Protein AF-A0A3D2U9Y8-F1 (afdb_monomer_lite)

Foldseek 3Di:
DQPDDLPVVLVVLVVVLVVVVVVLVVCCVVVVDPVNVCCCVPPVVPSVVVSVVVSVVSVVVSVVSVVVVVVVVVVVD

Secondary structure (DSSP, 8-state):
--S--HHHHHHHHHHHHHHHHHHHHHHTTT--SHHHHHHIIIIITTHHHHHHHHHHHHHHHHHHHHHHHHHHHHHT-

Radius of gyration: 18.93 Å; chains: 1; bounding box: 35×18×56 Å

pLDDT: mean 90.95, std 12.09, range [41.38, 98.25]

Sequence (77 aa):
MTVADLHTGAAQLTDALVQLEASWGRVRPAWNDETSRHFEAEHLAAISPTIRMTLDAVNRLADVLARAERECQDEER

Structure (mmCIF, N/CA/C/O backbone):
data_AF-A0A3D2U9Y8-F1
#
_entry.id   AF-A0A3D2U9Y8-F1
#
loop_
_atom_site.group_PDB
_atom_site.id
_atom_site.type_symbol
_atom_site.label_atom_id
_atom_site.label_alt_id
_atom_site.label_comp_id
_atom_site.label_asym_id
_atom_site.label_entity_id
_atom_site.label_seq_id
_atom_site.pdbx_PDB_ins_code
_atom_site.Cartn_x
_atom_site.Cartn_y
_atom_site.Cartn_z
_atom_site.occupancy
_atom_site.B_iso_or_equiv
_atom_site.auth_seq_id
_atom_site.auth_comp_id
_atom_site.auth_asym_id
_atom_site.auth_atom_id
_atom_site.pdbx_PDB_model_num
ATOM 1 N N . MET A 1 1 ? -18.110 -5.634 20.786 1.00 41.38 1 MET A N 1
ATOM 2 C CA . MET A 1 1 ? -18.640 -5.250 19.455 1.00 41.38 1 MET A CA 1
ATOM 3 C C . MET A 1 1 ? -17.468 -4.600 18.761 1.00 41.38 1 MET A C 1
ATOM 5 O O . MET A 1 1 ? -17.082 -3.537 19.215 1.00 41.38 1 MET A O 1
ATOM 9 N N . THR A 1 2 ? -16.848 -5.222 17.755 1.00 54.41 2 THR A N 1
ATOM 10 C CA . THR A 1 2 ? -15.631 -4.656 17.150 1.00 54.41 2 THR A CA 1
ATOM 11 C C . THR A 1 2 ? -15.971 -3.330 16.472 1.00 54.41 2 THR A C 1
ATOM 13 O O . THR A 1 2 ? -16.664 -3.300 15.459 1.00 54.41 2 THR A O 1
ATOM 16 N N . VAL A 1 3 ? -15.526 -2.230 17.079 1.00 60.81 3 VAL A N 1
ATOM 17 C CA . VAL A 1 3 ? -15.902 -0.852 16.721 1.00 60.81 3 VAL A CA 1
ATOM 18 C C . VAL A 1 3 ? -15.485 -0.475 15.288 1.00 60.81 3 VAL A C 1
ATOM 20 O O . VAL A 1 3 ? -16.134 0.363 14.668 1.00 60.81 3 VAL A O 1
ATOM 23 N N . ALA A 1 4 ? -14.455 -1.120 14.730 1.00 70.06 4 ALA A N 1
ATOM 24 C CA . ALA A 1 4 ? -14.080 -1.037 13.317 1.00 70.06 4 ALA A CA 1
ATOM 25 C C . ALA A 1 4 ? -13.182 -2.227 12.920 1.00 70.06 4 ALA A C 1
ATOM 27 O O . ALA A 1 4 ? -12.292 -2.599 13.685 1.00 70.06 4 ALA A O 1
ATOM 28 N N . ASP A 1 5 ? -13.366 -2.800 11.721 1.00 83.25 5 ASP A N 1
ATOM 29 C CA . ASP A 1 5 ? -12.426 -3.783 11.152 1.00 83.25 5 ASP A CA 1
ATOM 30 C C . ASP A 1 5 ? -11.308 -3.073 10.376 1.00 83.25 5 ASP A C 1
ATOM 32 O O . ASP A 1 5 ? -11.368 -2.866 9.163 1.00 83.25 5 ASP A O 1
ATOM 36 N N . LEU A 1 6 ? -10.284 -2.664 11.119 1.00 87.00 6 LEU A N 1
ATOM 37 C CA . LEU A 1 6 ? -9.098 -2.006 10.576 1.00 87.00 6 LEU A CA 1
ATOM 38 C C . LEU A 1 6 ? -8.041 -3.001 10.070 1.00 87.00 6 LEU A C 1
ATOM 40 O O . LEU A 1 6 ? -7.209 -2.652 9.230 1.00 87.00 6 LEU A O 1
ATOM 44 N N . HIS A 1 7 ? -8.084 -4.245 10.551 1.00 87.19 7 HIS A N 1
ATOM 45 C CA . HIS A 1 7 ? -7.100 -5.271 10.220 1.00 87.19 7 HIS A CA 1
ATOM 46 C C . HIS A 1 7 ? -7.266 -5.774 8.789 1.00 87.19 7 HIS A C 1
ATOM 48 O O . HIS A 1 7 ? -6.271 -5.904 8.074 1.00 87.19 7 HIS A O 1
ATOM 54 N N . THR A 1 8 ? -8.504 -5.999 8.343 1.00 92.06 8 THR A N 1
ATOM 55 C CA . THR A 1 8 ? -8.765 -6.445 6.968 1.00 92.06 8 THR A CA 1
ATOM 56 C C . THR A 1 8 ? -8.290 -5.410 5.947 1.00 92.06 8 THR A C 1
ATOM 58 O O . THR A 1 8 ? -7.611 -5.761 4.983 1.00 92.06 8 THR A O 1
ATOM 61 N N . GLY A 1 9 ? -8.574 -4.123 6.176 1.00 91.88 9 GLY A N 1
ATOM 62 C CA . GLY A 1 9 ? -8.107 -3.047 5.295 1.00 91.88 9 GLY A CA 1
ATOM 63 C C . GLY A 1 9 ? -6.579 -2.922 5.269 1.00 91.88 9 GLY A C 1
ATOM 64 O O . GLY A 1 9 ? -5.986 -2.788 4.199 1.00 91.88 9 GLY A O 1
ATOM 65 N N . ALA A 1 10 ? -5.924 -3.032 6.429 1.00 94.19 10 ALA A N 1
ATOM 66 C CA . ALA A 1 10 ? -4.463 -3.017 6.524 1.00 94.19 10 ALA A CA 1
ATOM 67 C C . ALA A 1 10 ? -3.809 -4.195 5.777 1.00 94.19 10 ALA A C 1
ATOM 69 O O . ALA A 1 10 ? -2.806 -4.011 5.079 1.00 94.19 10 ALA A O 1
ATOM 70 N N . ALA A 1 11 ? -4.396 -5.392 5.872 1.00 94.94 11 ALA A N 1
ATOM 71 C CA . ALA A 1 11 ? -3.935 -6.566 5.136 1.00 94.94 11 ALA A CA 1
ATOM 72 C C . ALA A 1 11 ? -4.063 -6.357 3.619 1.00 94.94 11 ALA A C 1
ATOM 74 O O . ALA A 1 11 ? -3.092 -6.544 2.891 1.00 94.94 11 ALA A O 1
ATOM 75 N N . GLN A 1 12 ? -5.211 -5.859 3.150 1.00 96.38 12 GLN A N 1
ATOM 76 C CA . GLN A 1 12 ? -5.429 -5.572 1.728 1.00 96.38 12 GLN A CA 1
ATOM 77 C C . GLN A 1 12 ? -4.443 -4.535 1.171 1.00 96.38 12 GLN A C 1
ATOM 79 O O . GLN A 1 12 ? -3.926 -4.711 0.069 1.00 96.38 12 GLN A O 1
ATOM 84 N N . LEU A 1 13 ? -4.149 -3.467 1.924 1.00 96.62 13 LEU A N 1
ATOM 85 C CA . LEU A 1 13 ? -3.148 -2.470 1.525 1.00 96.62 13 LEU A CA 1
ATOM 86 C C . LEU A 1 13 ? -1.740 -3.070 1.437 1.00 96.62 13 LEU A C 1
ATOM 88 O O . LEU A 1 13 ? -0.988 -2.749 0.516 1.00 96.62 13 LEU A O 1
ATOM 92 N N . THR A 1 14 ? -1.396 -3.953 2.375 1.00 97.00 14 THR A N 1
ATOM 93 C CA . THR A 1 14 ? -0.109 -4.657 2.379 1.00 97.00 14 THR A CA 1
ATOM 94 C C . THR A 1 14 ? 0.020 -5.559 1.153 1.00 97.00 14 THR A C 1
ATOM 96 O O . THR A 1 14 ? 1.010 -5.471 0.425 1.00 97.00 14 THR A O 1
ATOM 99 N N . ASP A 1 15 ? -1.004 -6.363 0.868 1.00 98.00 15 ASP A N 1
ATOM 100 C CA . ASP A 1 15 ? -1.026 -7.258 -0.290 1.00 98.00 15 ASP A CA 1
ATOM 101 C C . ASP A 1 15 ? -0.946 -6.483 -1.611 1.00 98.00 15 ASP A C 1
ATOM 103 O O . ASP A 1 15 ? -0.191 -6.855 -2.513 1.00 98.00 15 ASP A O 1
ATOM 107 N N . ALA A 1 16 ? -1.680 -5.372 -1.725 1.00 97.81 16 ALA A N 1
ATOM 108 C CA . ALA A 1 16 ? -1.649 -4.517 -2.907 1.00 97.81 16 ALA A CA 1
ATOM 109 C C . ALA A 1 16 ? -0.257 -3.908 -3.146 1.00 97.81 16 ALA A C 1
ATOM 111 O O . ALA A 1 16 ? 0.206 -3.871 -4.288 1.00 97.81 16 ALA A O 1
ATOM 112 N N . LEU A 1 17 ? 0.438 -3.477 -2.085 1.00 97.56 17 LEU A N 1
ATOM 113 C CA . LEU A 1 17 ? 1.805 -2.963 -2.193 1.00 97.56 17 LEU A CA 1
ATOM 114 C C . LEU A 1 17 ? 2.776 -4.049 -2.677 1.00 97.56 17 LEU A C 1
ATOM 116 O O . LEU A 1 17 ? 3.550 -3.804 -3.602 1.00 97.56 17 LEU A O 1
ATOM 120 N N . VAL A 1 18 ? 2.686 -5.264 -2.128 1.00 98.00 18 VAL A N 1
ATOM 121 C CA . VAL A 1 18 ? 3.501 -6.409 -2.573 1.00 98.00 18 VAL A CA 1
ATOM 122 C C . VAL A 1 18 ? 3.253 -6.719 -4.052 1.00 98.00 18 VAL A C 1
ATOM 124 O O . VAL A 1 18 ? 4.196 -6.933 -4.819 1.00 98.00 18 VAL A O 1
ATOM 127 N N . GLN A 1 19 ? 1.991 -6.716 -4.487 1.00 98.25 19 GLN A N 1
ATOM 128 C CA . GLN A 1 19 ? 1.641 -6.948 -5.890 1.00 98.25 19 GLN A CA 1
ATOM 129 C C . GLN A 1 19 ? 2.177 -5.851 -6.814 1.00 98.25 19 GLN A C 1
ATOM 131 O O . GLN A 1 19 ? 2.641 -6.163 -7.916 1.00 98.25 19 GLN A O 1
ATOM 136 N N . LEU A 1 20 ? 2.137 -4.589 -6.381 1.00 97.31 20 LEU A N 1
ATOM 137 C CA . LEU A 1 20 ? 2.691 -3.462 -7.125 1.00 97.31 20 LEU A CA 1
ATOM 138 C C . LEU A 1 20 ? 4.206 -3.608 -7.295 1.00 97.31 20 LEU A C 1
ATOM 140 O O . LEU A 1 20 ? 4.694 -3.570 -8.424 1.00 97.31 20 LEU A O 1
ATOM 144 N N . GLU A 1 21 ? 4.936 -3.837 -6.202 1.00 96.44 21 GLU A N 1
ATOM 145 C CA . GLU A 1 21 ? 6.395 -4.000 -6.212 1.00 96.44 21 GLU A CA 1
ATOM 146 C C . GLU A 1 21 ? 6.817 -5.184 -7.095 1.00 96.44 21 GLU A C 1
ATOM 148 O O . GLU A 1 21 ? 7.711 -5.057 -7.937 1.00 96.44 21 GLU A O 1
ATOM 153 N N . ALA A 1 22 ? 6.117 -6.317 -6.988 1.00 97.88 22 ALA A N 1
ATOM 154 C CA . ALA A 1 22 ? 6.365 -7.482 -7.831 1.00 97.88 22 ALA A CA 1
ATOM 155 C C . ALA A 1 22 ? 6.078 -7.203 -9.315 1.00 97.88 22 ALA A C 1
ATOM 157 O O . ALA A 1 22 ? 6.823 -7.644 -10.191 1.00 97.88 22 ALA A O 1
ATOM 158 N N . SER A 1 23 ? 4.996 -6.483 -9.619 1.00 97.56 23 SER A N 1
ATOM 159 C CA . SER A 1 23 ? 4.623 -6.152 -10.998 1.00 97.56 23 SER A CA 1
ATOM 160 C C . SER A 1 23 ? 5.608 -5.176 -11.627 1.00 97.56 23 SER A C 1
ATOM 162 O O . SER A 1 23 ? 6.049 -5.403 -12.754 1.00 97.56 23 SER A O 1
ATOM 164 N N . TRP A 1 24 ? 6.028 -4.155 -10.880 1.00 96.94 24 TRP A N 1
ATOM 165 C CA . TRP A 1 24 ? 7.067 -3.231 -11.316 1.00 96.94 24 TRP A CA 1
ATOM 166 C C . TRP A 1 24 ? 8.398 -3.951 -11.553 1.00 96.94 24 TRP A C 1
ATOM 168 O O . TRP A 1 24 ? 9.003 -3.794 -12.613 1.00 96.94 24 TRP A O 1
ATOM 178 N N . GLY A 1 25 ? 8.803 -4.836 -10.634 1.00 96.12 25 GLY A N 1
ATOM 179 C CA . GLY A 1 25 ? 10.010 -5.652 -10.774 1.00 96.12 25 GLY A CA 1
ATOM 180 C C . GLY A 1 25 ? 10.023 -6.544 -12.022 1.00 96.12 25 GLY A C 1
ATOM 181 O O . GLY A 1 25 ? 11.088 -6.772 -12.592 1.00 96.12 25 GLY A O 1
ATOM 182 N N . ARG A 1 26 ? 8.855 -7.009 -12.492 1.00 97.50 26 ARG A N 1
ATOM 183 C CA . ARG A 1 26 ? 8.730 -7.771 -13.750 1.00 97.50 26 ARG A CA 1
ATOM 184 C C . ARG A 1 26 ? 8.819 -6.898 -15.002 1.00 97.50 26 ARG A C 1
ATOM 186 O O . ARG A 1 26 ? 9.331 -7.361 -16.016 1.00 97.50 26 ARG A O 1
ATOM 193 N N . VAL A 1 27 ? 8.300 -5.673 -14.952 1.00 96.94 27 VAL A N 1
ATOM 194 C CA . VAL A 1 27 ? 8.223 -4.773 -16.116 1.00 96.94 27 VAL A CA 1
ATOM 195 C C . VAL A 1 27 ? 9.532 -4.014 -16.332 1.00 96.94 27 VAL A C 1
ATOM 197 O O . VAL A 1 27 ? 9.990 -3.886 -17.467 1.00 96.94 27 VAL A O 1
ATOM 200 N N . ARG A 1 28 ? 10.174 -3.565 -15.251 1.00 95.38 28 ARG A N 1
ATOM 201 C CA . ARG A 1 28 ? 11.379 -2.723 -15.274 1.00 95.38 28 ARG A CA 1
ATOM 202 C C . ARG A 1 28 ? 12.548 -3.262 -16.124 1.00 95.38 28 ARG A C 1
ATOM 204 O O . ARG A 1 28 ? 13.216 -2.446 -16.748 1.00 95.38 28 ARG A O 1
ATOM 211 N N . PRO A 1 29 ? 12.824 -4.580 -16.220 1.00 95.81 29 PRO A N 1
ATOM 212 C CA . PRO A 1 29 ? 13.876 -5.090 -17.105 1.00 95.81 29 PRO A CA 1
ATOM 213 C C . PRO A 1 29 ? 13.591 -4.866 -18.596 1.00 95.81 29 PRO A C 1
ATOM 215 O O . PRO A 1 29 ? 14.525 -4.647 -19.363 1.00 95.81 29 PRO A O 1
AT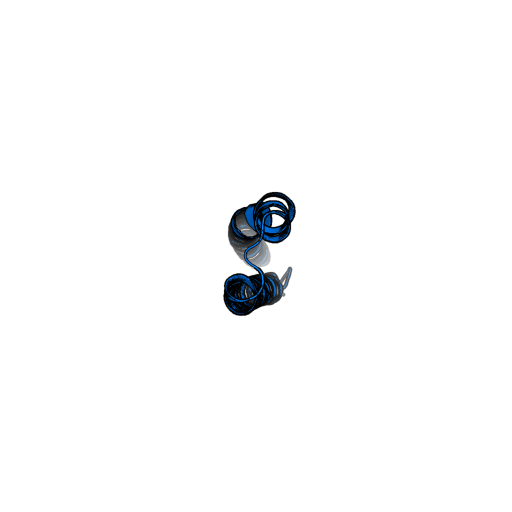OM 218 N N . ALA A 1 30 ? 12.317 -4.926 -18.999 1.00 96.94 30 ALA A N 1
ATOM 219 C CA . ALA A 1 30 ? 11.885 -4.720 -20.382 1.00 96.94 30 ALA A CA 1
ATOM 220 C C . ALA A 1 30 ? 11.595 -3.242 -20.693 1.00 96.94 30 ALA A C 1
ATOM 222 O O . ALA A 1 30 ? 11.734 -2.818 -21.837 1.00 96.94 30 ALA A O 1
ATOM 223 N N . TRP A 1 31 ? 11.221 -2.458 -19.678 1.00 97.06 31 TRP A N 1
ATOM 224 C CA . TRP A 1 31 ? 10.966 -1.024 -19.772 1.00 97.06 31 TRP A CA 1
ATOM 225 C C . TRP A 1 31 ? 11.941 -0.252 -18.869 1.00 97.06 31 TRP A C 1
ATOM 227 O O . TRP A 1 31 ? 11.651 0.042 -17.709 1.00 97.06 31 TRP A O 1
ATOM 237 N N . ASN A 1 32 ? 13.133 0.047 -19.393 1.00 93.94 32 ASN A N 1
ATOM 238 C CA . ASN A 1 32 ? 14.254 0.643 -18.646 1.00 93.94 32 ASN A CA 1
ATOM 239 C C . A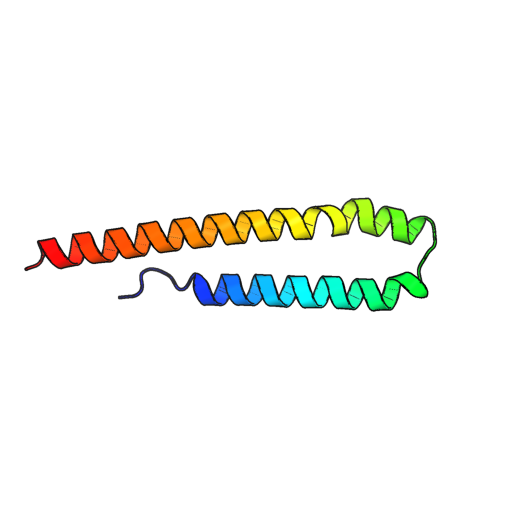SN A 1 32 ? 14.744 1.987 -19.222 1.00 93.94 32 ASN A C 1
ATOM 241 O O . ASN A 1 32 ? 15.887 2.395 -18.991 1.00 93.94 32 ASN A O 1
ATOM 245 N N . ASP A 1 33 ? 13.898 2.659 -19.996 1.00 97.31 33 ASP A N 1
ATOM 246 C CA . ASP A 1 33 ? 14.205 3.944 -20.613 1.00 97.31 33 ASP A CA 1
ATOM 247 C C . ASP A 1 33 ? 14.061 5.115 -19.622 1.00 97.31 33 ASP A C 1
ATOM 249 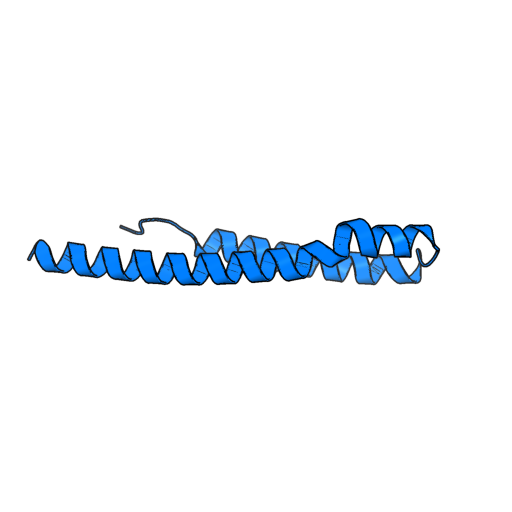O O . ASP A 1 33 ? 13.920 4.951 -18.409 1.00 97.31 33 ASP A O 1
ATOM 253 N N . GLU A 1 34 ? 14.205 6.334 -20.131 1.00 97.44 34 GLU A N 1
ATOM 254 C CA . GLU A 1 34 ? 14.057 7.549 -19.330 1.00 97.44 34 GLU A CA 1
ATOM 255 C C . GLU A 1 34 ? 12.622 7.737 -18.834 1.00 97.44 34 GLU A C 1
ATOM 257 O O . GLU A 1 34 ? 12.416 8.115 -17.682 1.00 97.44 34 GLU A O 1
ATOM 262 N N . THR A 1 35 ? 11.634 7.384 -19.654 1.00 96.62 35 THR A N 1
ATOM 263 C CA . THR A 1 35 ? 10.221 7.456 -19.287 1.00 96.62 35 THR A CA 1
ATOM 264 C C . THR A 1 35 ? 9.902 6.542 -18.107 1.00 96.62 35 THR A C 1
ATOM 266 O O . THR A 1 35 ? 9.196 6.963 -17.193 1.00 96.62 35 THR A O 1
ATOM 269 N N . SER A 1 36 ? 10.454 5.328 -18.068 1.00 96.50 36 SER A 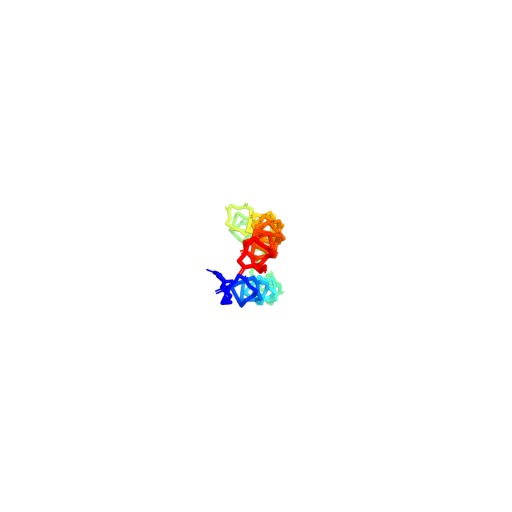N 1
ATOM 270 C CA . SER A 1 36 ? 10.224 4.398 -16.960 1.00 96.50 36 SER A CA 1
ATOM 271 C C . SER A 1 36 ? 10.851 4.880 -15.648 1.00 96.50 36 SER A C 1
ATOM 273 O O . SER A 1 36 ? 10.239 4.748 -14.588 1.00 96.50 36 SER A O 1
ATOM 275 N N . ARG A 1 37 ? 12.024 5.527 -15.714 1.00 96.38 37 ARG A N 1
ATOM 276 C CA . ARG A 1 37 ? 12.657 6.178 -14.553 1.00 96.38 37 ARG A CA 1
ATOM 277 C C . ARG A 1 37 ? 11.830 7.348 -14.021 1.00 96.38 37 ARG A C 1
ATOM 279 O O . ARG A 1 37 ? 11.667 7.460 -12.809 1.00 96.38 37 ARG A O 1
ATOM 286 N N . HIS A 1 38 ? 11.295 8.191 -14.906 1.00 97.56 38 HIS A N 1
ATOM 287 C CA . HIS A 1 38 ? 10.388 9.273 -14.511 1.00 97.56 38 HIS A CA 1
ATOM 288 C C . HIS A 1 38 ? 9.104 8.730 -13.890 1.00 97.56 38 HIS A C 1
ATOM 290 O O . HIS A 1 38 ? 8.707 9.186 -12.824 1.00 97.56 38 HIS A O 1
ATOM 296 N N . PHE A 1 39 ? 8.507 7.704 -14.498 1.00 96.31 39 PHE A N 1
ATOM 297 C CA . PHE A 1 39 ? 7.310 7.060 -13.967 1.00 96.31 39 PHE A CA 1
ATOM 298 C C . PHE A 1 39 ? 7.534 6.500 -12.554 1.00 96.31 39 PHE A C 1
ATOM 300 O O . PHE A 1 39 ? 6.723 6.726 -11.656 1.00 96.31 39 PHE A O 1
ATOM 307 N N . GLU A 1 40 ? 8.655 5.807 -12.331 1.00 96.62 40 GLU A N 1
ATOM 308 C CA . GLU A 1 40 ? 9.025 5.297 -11.009 1.00 96.62 40 GLU A CA 1
ATOM 309 C C . GLU A 1 40 ? 9.180 6.430 -9.990 1.00 96.62 40 GLU A C 1
ATOM 311 O O . GLU A 1 40 ? 8.607 6.355 -8.903 1.00 96.62 40 GLU A O 1
ATOM 316 N N . ALA A 1 41 ? 9.906 7.491 -10.347 1.00 96.69 41 ALA A N 1
ATOM 317 C CA . ALA A 1 41 ? 10.169 8.617 -9.457 1.00 96.69 41 ALA A CA 1
ATOM 318 C C . ALA A 1 41 ? 8.906 9.425 -9.114 1.00 96.69 41 ALA A C 1
ATOM 320 O O . ALA A 1 41 ? 8.716 9.801 -7.959 1.00 96.69 41 ALA A O 1
ATOM 321 N N . GLU A 1 42 ? 8.046 9.690 -10.097 1.00 96.56 42 GLU A N 1
ATOM 322 C CA . GLU A 1 42 ? 6.882 10.568 -9.936 1.00 96.56 42 GLU A CA 1
ATOM 323 C C . GLU A 1 42 ? 5.666 9.847 -9.354 1.00 96.56 42 GLU A C 1
ATOM 325 O O . GLU A 1 42 ? 4.900 10.447 -8.599 1.00 96.56 42 GLU A O 1
ATOM 330 N N . HIS A 1 43 ? 5.480 8.565 -9.681 1.00 95.38 43 HIS A N 1
ATOM 331 C CA . HIS A 1 43 ? 4.255 7.847 -9.330 1.00 95.38 43 HIS A CA 1
ATOM 332 C C . HIS A 1 43 ? 4.469 6.714 -8.333 1.00 95.38 43 HIS A C 1
ATOM 334 O O . HIS A 1 43 ? 3.613 6.512 -7.477 1.00 95.38 43 HIS A O 1
ATOM 340 N N . LEU A 1 44 ? 5.577 5.971 -8.412 1.00 96.06 44 LEU A N 1
ATOM 341 C CA . LEU A 1 44 ? 5.768 4.776 -7.579 1.00 96.06 44 LEU A CA 1
ATOM 342 C C . LEU A 1 44 ? 6.530 5.061 -6.283 1.00 96.06 44 LEU A C 1
ATOM 344 O O . LEU A 1 44 ? 6.185 4.508 -5.237 1.00 96.06 44 LEU A O 1
ATOM 348 N N . ALA A 1 45 ? 7.533 5.940 -6.326 1.00 94.94 45 ALA A N 1
ATOM 349 C CA . ALA A 1 45 ? 8.448 6.187 -5.213 1.00 94.94 45 ALA A CA 1
ATOM 350 C C . ALA A 1 45 ? 7.734 6.652 -3.933 1.00 94.94 45 ALA A C 1
ATOM 352 O O . ALA A 1 45 ? 8.150 6.299 -2.830 1.00 94.94 45 ALA A O 1
ATOM 353 N N . ALA A 1 46 ? 6.640 7.407 -4.072 1.00 95.31 46 ALA A N 1
ATOM 354 C CA . ALA A 1 46 ? 5.858 7.901 -2.940 1.00 95.31 46 ALA A CA 1
ATOM 355 C C . ALA A 1 46 ? 4.926 6.836 -2.328 1.00 95.31 46 ALA A C 1
ATOM 357 O O . ALA A 1 46 ? 4.594 6.925 -1.150 1.00 95.31 46 ALA A O 1
ATOM 358 N N . ILE A 1 47 ? 4.518 5.810 -3.085 1.00 96.31 47 ILE A N 1
ATOM 359 C CA . ILE A 1 47 ? 3.472 4.871 -2.648 1.00 96.31 47 ILE A CA 1
ATOM 360 C C . ILE A 1 47 ? 3.937 4.047 -1.444 1.00 96.31 47 ILE A C 1
ATOM 362 O O . ILE A 1 47 ? 3.253 4.012 -0.425 1.00 96.31 47 ILE A O 1
ATOM 366 N N . SER A 1 48 ? 5.110 3.413 -1.528 1.00 94.69 48 SER A N 1
ATOM 367 C CA . SER A 1 48 ? 5.634 2.550 -0.456 1.00 94.69 48 SER A CA 1
ATOM 368 C C . SER A 1 48 ? 5.770 3.273 0.903 1.00 94.69 48 SER A C 1
ATOM 370 O O . SER A 1 48 ? 5.231 2.772 1.897 1.00 94.69 48 SER A O 1
ATOM 372 N N . PRO A 1 49 ? 6.403 4.466 1.005 1.00 96.56 49 PRO A N 1
ATOM 373 C CA . PRO A 1 49 ? 6.456 5.200 2.270 1.00 96.56 49 PRO A CA 1
ATOM 374 C C . PRO A 1 49 ? 5.076 5.681 2.739 1.00 96.56 49 PRO A C 1
ATOM 376 O O . PRO A 1 49 ? 4.791 5.573 3.931 1.00 96.56 49 PRO A O 1
ATOM 379 N N . THR A 1 50 ? 4.196 6.147 1.843 1.00 97.12 50 THR A N 1
ATOM 380 C CA . THR A 1 50 ? 2.835 6.562 2.223 1.00 97.12 50 THR A CA 1
ATOM 381 C C . THR A 1 50 ? 2.035 5.401 2.807 1.00 97.12 50 THR A C 1
ATOM 383 O O . THR A 1 50 ? 1.458 5.552 3.880 1.00 97.12 50 THR A O 1
ATOM 386 N N . ILE A 1 51 ? 2.050 4.229 2.167 1.00 96.81 51 ILE A N 1
ATOM 387 C CA . ILE A 1 51 ? 1.339 3.042 2.661 1.00 96.81 51 ILE A CA 1
ATOM 388 C C . ILE A 1 51 ? 1.885 2.607 4.022 1.00 96.81 51 ILE A C 1
ATOM 390 O O . ILE A 1 51 ? 1.097 2.346 4.927 1.00 96.81 51 ILE A O 1
ATOM 394 N N . ARG A 1 52 ? 3.210 2.601 4.220 1.00 96.06 52 ARG A N 1
ATOM 395 C CA . ARG A 1 52 ? 3.809 2.303 5.534 1.00 96.06 52 ARG A CA 1
ATOM 396 C C . ARG A 1 52 ? 3.330 3.267 6.617 1.00 96.06 52 ARG A C 1
ATOM 398 O O . ARG A 1 52 ? 2.880 2.820 7.666 1.00 96.06 52 ARG A O 1
ATOM 405 N N . MET A 1 53 ? 3.348 4.571 6.340 1.00 97.69 53 MET A N 1
ATOM 406 C CA . MET A 1 53 ? 2.837 5.576 7.277 1.00 97.69 53 MET A CA 1
ATOM 407 C C . MET A 1 53 ? 1.350 5.371 7.590 1.00 97.69 53 MET A C 1
ATOM 409 O O . MET A 1 53 ? 0.930 5.531 8.737 1.00 97.69 53 MET A O 1
ATOM 413 N N . THR A 1 54 ? 0.547 5.009 6.589 1.00 96.56 54 THR A N 1
ATOM 414 C CA . THR A 1 54 ? -0.873 4.700 6.776 1.00 96.56 54 THR A CA 1
ATOM 415 C C . THR A 1 54 ? -1.065 3.469 7.659 1.00 96.56 54 THR A C 1
ATOM 417 O O . THR A 1 54 ? -1.855 3.530 8.596 1.00 96.56 54 THR A O 1
ATOM 420 N N . LEU A 1 55 ? -0.332 2.379 7.415 1.00 96.38 55 LEU A N 1
ATOM 421 C CA . LEU A 1 55 ? -0.410 1.158 8.224 1.00 96.38 55 LEU A CA 1
ATOM 422 C C . LEU A 1 55 ? -0.011 1.418 9.683 1.00 96.38 55 LEU A C 1
ATOM 424 O O . LEU A 1 55 ? -0.696 0.965 10.599 1.00 96.38 55 LEU A O 1
ATOM 428 N N . ASP A 1 56 ? 1.030 2.220 9.911 1.00 96.75 56 ASP A N 1
ATOM 429 C CA . ASP A 1 56 ? 1.434 2.633 11.258 1.00 96.75 56 ASP A CA 1
ATOM 430 C C . ASP A 1 56 ? 0.331 3.429 11.970 1.00 96.75 56 ASP A C 1
ATOM 432 O O . ASP A 1 56 ? 0.057 3.207 13.152 1.00 96.75 56 ASP A O 1
ATOM 436 N N . ALA A 1 57 ? -0.325 4.354 11.262 1.00 96.44 57 ALA A N 1
ATOM 437 C CA . ALA A 1 57 ? -1.441 5.122 11.807 1.00 96.44 57 ALA A CA 1
ATOM 438 C C . ALA A 1 57 ? -2.656 4.232 12.118 1.00 96.44 57 ALA A C 1
ATOM 440 O O . ALA A 1 57 ? -3.290 4.405 13.159 1.00 96.44 57 ALA A O 1
ATOM 441 N N . VAL A 1 58 ? -2.948 3.257 11.252 1.00 94.88 58 VAL A N 1
ATOM 442 C CA . VAL A 1 58 ? -4.024 2.276 11.446 1.00 94.88 58 VAL A CA 1
ATOM 443 C C . VAL A 1 58 ? -3.774 1.419 12.687 1.00 94.88 58 VAL A C 1
ATOM 445 O O . VAL A 1 58 ? -4.684 1.267 13.499 1.00 94.88 58 VAL A O 1
ATOM 448 N N . ASN A 1 59 ? -2.548 0.926 12.885 1.00 92.56 59 ASN A N 1
ATOM 449 C CA . ASN A 1 59 ? -2.191 0.147 14.074 1.00 92.56 59 ASN A CA 1
ATOM 450 C C . ASN A 1 59 ? -2.391 0.959 15.362 1.00 92.56 59 ASN A C 1
ATOM 452 O O . ASN A 1 59 ? -3.033 0.493 16.299 1.00 92.56 59 ASN A O 1
ATOM 456 N N . ARG A 1 60 ? -1.932 2.217 15.382 1.00 95.06 60 ARG A N 1
ATOM 457 C CA . ARG A 1 60 ? -2.139 3.112 16.534 1.00 95.06 60 ARG A CA 1
ATOM 458 C C . ARG A 1 60 ? -3.620 3.365 16.811 1.00 95.06 60 ARG A C 1
ATOM 460 O O . ARG A 1 60 ? -4.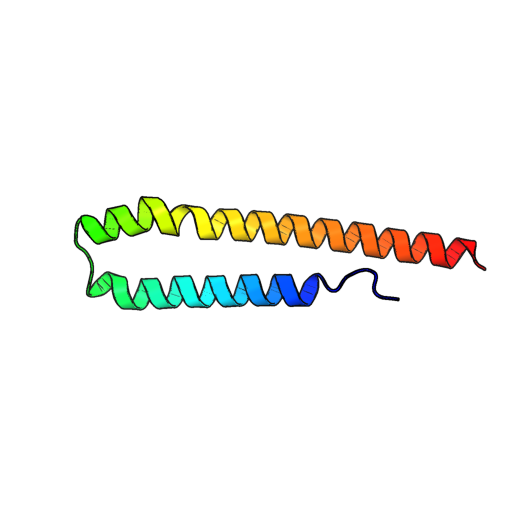024 3.425 17.968 1.00 95.06 60 ARG A O 1
ATOM 467 N N . LEU A 1 61 ? -4.429 3.531 15.764 1.00 94.12 61 LEU A N 1
ATOM 468 C CA . LEU A 1 61 ? -5.870 3.717 15.910 1.00 94.12 61 LEU A CA 1
ATOM 469 C C . LEU A 1 61 ? -6.541 2.459 16.476 1.00 94.12 61 LEU A C 1
ATOM 471 O O . LEU A 1 61 ? -7.382 2.575 17.365 1.00 94.12 61 LEU A O 1
ATOM 475 N N . ALA A 1 62 ? -6.147 1.275 16.003 1.00 92.00 62 ALA A N 1
ATOM 476 C CA . ALA A 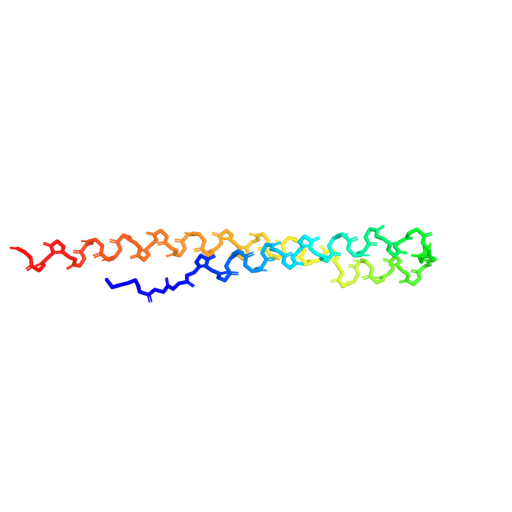1 62 ? -6.647 0.005 16.520 1.00 92.00 62 ALA A CA 1
ATOM 477 C C . ALA A 1 62 ? -6.354 -0.145 18.023 1.00 92.00 62 ALA A C 1
ATOM 479 O O . ALA A 1 62 ? -7.257 -0.492 18.783 1.00 92.00 62 ALA A O 1
ATOM 480 N N . ASP A 1 63 ? -5.146 0.214 18.469 1.00 92.25 63 ASP A N 1
ATOM 481 C CA . ASP A 1 63 ? -4.772 0.181 19.889 1.00 92.25 63 ASP A CA 1
ATOM 482 C C . ASP A 1 63 ? -5.642 1.113 20.747 1.00 92.25 63 ASP A C 1
ATOM 484 O O . ASP A 1 63 ? -6.099 0.734 21.830 1.00 92.25 63 ASP A O 1
ATOM 488 N N . VAL A 1 64 ? -5.901 2.334 20.261 1.00 94.62 64 VAL A N 1
ATOM 489 C CA . VAL A 1 64 ? -6.752 3.315 20.954 1.00 94.62 64 VAL A CA 1
ATOM 490 C C . VAL A 1 64 ? -8.195 2.821 21.047 1.00 94.62 64 VAL A C 1
ATOM 492 O O . VAL A 1 64 ? -8.790 2.890 22.122 1.00 94.62 64 VAL A O 1
ATOM 495 N N . LEU A 1 65 ? -8.751 2.283 19.959 1.00 91.94 65 LEU A N 1
ATOM 496 C CA . LEU A 1 65 ? -10.114 1.744 19.947 1.00 91.94 65 LEU A CA 1
ATOM 497 C C . LEU A 1 65 ? -10.250 0.519 20.860 1.00 91.94 65 LEU A C 1
ATOM 499 O O . LEU A 1 65 ? -11.211 0.434 21.618 1.00 91.94 65 LEU A O 1
ATOM 503 N N . ALA A 1 66 ? -9.271 -0.388 20.855 1.00 89.75 66 ALA A N 1
ATOM 504 C CA . ALA A 1 66 ? -9.258 -1.556 21.736 1.00 89.75 66 ALA A CA 1
ATOM 505 C C . ALA A 1 66 ? -9.112 -1.175 23.218 1.00 89.75 66 ALA A C 1
ATOM 507 O O . ALA A 1 66 ? -9.569 -1.892 24.111 1.00 89.75 66 ALA A O 1
ATOM 508 N N . ARG A 1 67 ? -8.441 -0.058 23.518 1.00 91.38 67 ARG A N 1
ATOM 509 C CA . ARG A 1 67 ? -8.413 0.507 24.870 1.00 91.38 67 ARG A CA 1
ATOM 510 C C . ARG A 1 67 ? -9.772 1.092 25.257 1.00 91.38 67 ARG A C 1
ATOM 512 O O . ARG A 1 67 ? -10.268 0.741 26.320 1.00 91.38 67 ARG A O 1
ATOM 519 N N . ALA A 1 68 ? -10.372 1.910 24.395 1.00 91.06 68 ALA A N 1
ATOM 520 C CA . ALA A 1 68 ? -11.685 2.502 24.642 1.00 91.06 68 ALA A CA 1
ATOM 521 C C . ALA A 1 68 ? -12.776 1.435 24.835 1.00 91.06 68 ALA A C 1
ATOM 523 O O . ALA A 1 68 ? -13.575 1.545 25.757 1.00 91.06 68 ALA A O 1
ATOM 524 N N . GLU A 1 69 ? -12.777 0.364 24.029 1.00 89.19 69 GLU A N 1
ATOM 525 C CA . GLU A 1 69 ? -13.736 -0.741 24.186 1.00 89.19 69 GLU A CA 1
ATOM 526 C C . GLU A 1 69 ? -13.618 -1.407 25.565 1.00 89.19 69 GLU A C 1
ATOM 528 O O . GLU A 1 69 ? -14.639 -1.701 26.181 1.00 89.19 69 GLU A O 1
ATOM 533 N N . ARG A 1 70 ? -12.394 -1.599 26.078 1.00 88.19 70 ARG A N 1
ATOM 534 C CA . ARG A 1 70 ? -12.172 -2.159 27.421 1.00 88.19 70 ARG A CA 1
ATOM 535 C C . ARG A 1 70 ? -12.645 -1.216 28.525 1.00 88.19 70 ARG A C 1
ATOM 537 O O . ARG A 1 70 ? -13.361 -1.654 29.414 1.00 88.19 70 ARG A O 1
ATOM 544 N N . GLU A 1 71 ? -12.281 0.064 28.446 1.00 91.50 71 GLU A N 1
ATOM 545 C CA . GLU A 1 71 ? -12.666 1.066 29.453 1.00 91.50 71 GLU A CA 1
ATOM 546 C C . GLU A 1 71 ? -14.197 1.223 29.538 1.00 91.50 71 GLU A C 1
ATOM 548 O O . GLU A 1 71 ? -14.745 1.262 30.635 1.00 91.50 71 GLU A O 1
ATOM 553 N N . CYS A 1 72 ? -14.907 1.211 28.403 1.00 89.69 72 CYS A N 1
ATOM 554 C CA . CYS A 1 72 ? -16.372 1.275 28.392 1.00 89.69 72 CYS A CA 1
ATOM 555 C C . CYS A 1 72 ? -17.053 -0.014 28.886 1.00 89.69 72 CYS A C 1
ATOM 557 O O . CYS A 1 72 ? -18.151 0.056 29.426 1.00 89.69 72 CYS A O 1
ATOM 559 N N . GLN A 1 73 ? -16.436 -1.187 28.709 1.00 84.25 73 GLN A N 1
ATOM 560 C CA . GLN A 1 73 ? -16.978 -2.453 29.225 1.00 84.25 73 GLN A CA 1
ATOM 561 C C . GLN A 1 73 ? -16.801 -2.598 30.742 1.00 84.25 73 GLN A C 1
ATOM 563 O O . GLN A 1 73 ? -17.620 -3.250 31.388 1.00 84.25 73 GLN A O 1
ATOM 568 N N . ASP A 1 74 ? -15.752 -1.996 31.308 1.00 72.25 74 ASP A N 1
ATOM 569 C CA . ASP A 1 74 ? -15.485 -2.031 32.748 1.00 72.25 74 ASP A CA 1
ATOM 570 C C . ASP A 1 74 ? -16.413 -1.090 33.546 1.00 72.25 74 ASP A C 1
ATOM 572 O O . ASP A 1 74 ? -16.717 -1.387 34.698 1.00 72.25 74 ASP A O 1
ATOM 576 N N . GLU A 1 75 ? -16.906 0.007 32.954 1.00 61.53 75 GLU A N 1
ATOM 577 C CA . GLU A 1 75 ? -17.855 0.935 33.606 1.00 61.53 75 GLU A CA 1
ATOM 578 C C . GLU A 1 75 ? -19.304 0.411 33.666 1.00 61.53 75 GLU A C 1
ATOM 580 O O . GLU A 1 75 ? -20.087 0.858 34.505 1.00 61.53 75 GLU A O 1
ATOM 585 N N . GLU A 1 76 ? -19.679 -0.542 32.807 1.00 56.03 76 GLU A N 1
ATOM 586 C CA . GLU A 1 76 ? -21.024 -1.146 32.782 1.00 56.03 76 GLU A CA 1
ATOM 587 C C . GLU A 1 76 ? -21.211 -2.291 33.804 1.00 56.03 76 GLU A C 1
ATOM 589 O O . GLU A 1 76 ? -22.282 -2.907 33.848 1.00 56.03 76 GLU A O 1
ATOM 594 N N . ARG A 1 77 ? -20.196 -2.594 34.626 1.00 47.31 77 ARG A N 1
ATOM 595 C CA . ARG A 1 77 ? -20.162 -3.748 35.539 1.00 47.31 77 ARG A CA 1
ATOM 596 C C . ARG A 1 77 ? -20.111 -3.361 37.016 1.00 47.31 77 ARG A C 1
ATOM 598 O O . ARG A 1 77 ? -20.783 -4.067 37.803 1.00 47.31 77 ARG A O 1
#